Protein AF-A0A7V8ZPS0-F1 (afdb_monomer_lite)

Structure (mmCIF, N/CA/C/O backbone):
data_AF-A0A7V8ZPS0-F1
#
_entry.id   AF-A0A7V8ZPS0-F1
#
loop_
_atom_site.group_PDB
_atom_site.id
_atom_site.type_symbol
_atom_site.label_atom_id
_atom_site.label_alt_id
_atom_site.label_comp_id
_atom_site.label_asym_id
_atom_site.label_entity_id
_atom_site.label_seq_id
_atom_site.pdbx_PDB_ins_code
_atom_site.Cartn_x
_atom_site.Cartn_y
_atom_site.Cartn_z
_atom_site.occupancy
_atom_site.B_iso_or_equiv
_atom_site.auth_seq_id
_atom_site.auth_comp_id
_atom_site.auth_asym_id
_atom_site.auth_atom_id
_atom_site.pdbx_PDB_model_num
ATOM 1 N N . ALA A 1 1 ? -8.651 -1.142 11.648 1.00 82.06 1 ALA A N 1
ATOM 2 C CA . ALA A 1 1 ? -8.395 -0.076 10.658 1.00 82.06 1 ALA A CA 1
ATOM 3 C C . ALA A 1 1 ? -9.722 0.324 10.032 1.00 82.06 1 ALA A C 1
ATOM 5 O O . ALA A 1 1 ? -10.606 -0.523 9.967 1.00 82.06 1 ALA A O 1
ATOM 6 N N . GLN A 1 2 ? -9.861 1.575 9.607 1.00 91.38 2 GLN A N 1
ATOM 7 C CA . GLN A 1 2 ? -11.024 2.072 8.873 1.00 91.38 2 GLN A CA 1
ATOM 8 C C . GLN A 1 2 ? -10.528 2.664 7.554 1.00 91.38 2 GLN A C 1
ATOM 10 O O . GLN A 1 2 ? -9.483 3.311 7.536 1.00 91.38 2 GLN A O 1
ATOM 15 N N . PHE A 1 3 ? -11.261 2.419 6.472 1.00 91.38 3 PHE A N 1
ATOM 16 C CA . PHE A 1 3 ? -10.971 2.944 5.144 1.00 91.38 3 PHE A CA 1
ATOM 17 C C . PHE A 1 3 ? -12.257 3.526 4.564 1.00 91.38 3 PHE A C 1
ATOM 19 O O . PHE A 1 3 ? -13.313 2.902 4.664 1.00 91.38 3 PHE A O 1
ATOM 26 N N . VAL A 1 4 ? -12.166 4.724 3.998 1.00 92.25 4 VAL A N 1
ATOM 27 C CA . VAL A 1 4 ? -13.277 5.412 3.340 1.00 92.25 4 VAL A CA 1
ATOM 28 C C . VAL A 1 4 ? -12.752 5.922 2.010 1.00 92.25 4 VAL A C 1
ATOM 30 O O . VAL A 1 4 ? -11.704 6.557 1.962 1.00 92.25 4 VAL A O 1
ATOM 33 N N . SER A 1 5 ? -13.476 5.620 0.941 1.00 91.69 5 SER A N 1
ATOM 34 C CA . SER A 1 5 ? -13.203 6.104 -0.406 1.00 91.69 5 SER A CA 1
ATOM 35 C C . SER A 1 5 ? -14.536 6.391 -1.083 1.00 91.69 5 SER A C 1
ATOM 37 O O . SER A 1 5 ? -15.529 5.707 -0.823 1.00 91.69 5 SER A O 1
ATOM 39 N N . GLY A 1 6 ? -14.574 7.426 -1.912 1.00 91.56 6 GLY A N 1
ATOM 40 C CA . GLY A 1 6 ? -15.768 7.827 -2.633 1.00 91.56 6 GLY A CA 1
ATOM 41 C C . GLY A 1 6 ? -15.477 8.959 -3.607 1.00 91.56 6 GLY A C 1
ATOM 42 O O . GLY A 1 6 ? -14.463 9.638 -3.497 1.00 91.56 6 GLY A O 1
ATOM 43 N N . PHE A 1 7 ? -16.394 9.156 -4.550 1.00 93.38 7 PHE A N 1
ATOM 44 C CA . PHE A 1 7 ? -16.296 10.181 -5.596 1.00 93.38 7 PHE A CA 1
ATOM 45 C C . PHE A 1 7 ? -17.178 11.412 -5.325 1.00 93.38 7 PHE A C 1
ATOM 47 O O . PHE A 1 7 ? -17.229 12.327 -6.137 1.00 93.38 7 PHE A O 1
ATOM 54 N N . GLY A 1 8 ? -17.915 11.422 -4.207 1.00 93.69 8 GLY A N 1
ATOM 55 C CA . GLY A 1 8 ? -18.889 12.466 -3.854 1.00 93.69 8 GLY A CA 1
ATOM 56 C C . GLY A 1 8 ? -18.397 13.486 -2.823 1.00 93.69 8 GLY A C 1
ATOM 57 O O . GLY A 1 8 ? -19.211 14.208 -2.255 1.00 93.69 8 GLY A O 1
ATOM 58 N N . SER A 1 9 ? -17.100 13.510 -2.525 1.00 90.62 9 SER A N 1
ATOM 59 C CA . SER A 1 9 ? -16.473 14.432 -1.574 1.00 90.62 9 SER A CA 1
ATOM 60 C C . SER A 1 9 ? -15.382 15.253 -2.254 1.00 90.62 9 SER A C 1
ATOM 62 O O . SER A 1 9 ? -14.947 14.920 -3.354 1.00 90.62 9 SER A O 1
ATOM 64 N N . SER A 1 10 ? -14.905 16.300 -1.578 1.00 90.56 10 SER A N 1
ATOM 65 C CA . SER A 1 10 ? -13.661 16.971 -1.965 1.00 90.56 10 SER A CA 1
ATOM 66 C C . SER A 1 10 ? -12.490 15.986 -2.006 1.00 90.56 10 SER A C 1
ATOM 68 O O . SER A 1 10 ? -12.536 14.935 -1.358 1.00 90.56 10 SER A O 1
ATOM 70 N N . ASP A 1 11 ? -11.441 16.359 -2.736 1.00 89.44 11 ASP A N 1
ATOM 71 C CA . ASP A 1 11 ? -10.218 15.571 -2.834 1.00 89.44 11 ASP A CA 1
ATOM 72 C C . ASP A 1 11 ? -9.555 15.411 -1.456 1.00 89.44 11 ASP A C 1
ATOM 74 O O . ASP A 1 11 ? -9.205 16.390 -0.788 1.00 89.44 11 ASP A O 1
ATOM 78 N N . VAL A 1 12 ? -9.458 14.1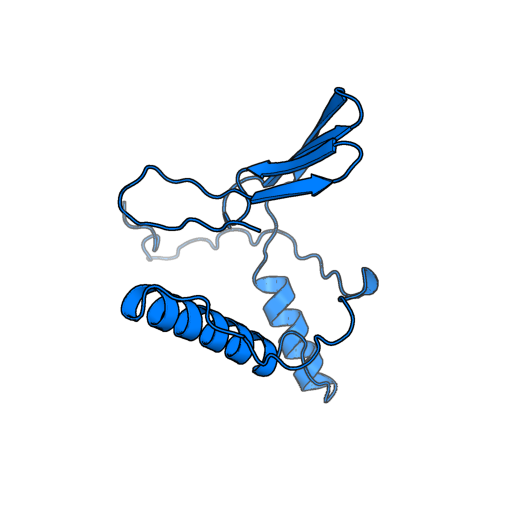61 -1.003 1.00 89.56 12 VAL A N 1
ATOM 79 C CA . VAL A 1 12 ? -8.868 13.783 0.280 1.00 89.56 12 VAL A CA 1
ATOM 80 C C . VAL A 1 12 ? -8.043 12.523 0.078 1.00 89.56 12 VAL A C 1
ATOM 82 O O . VAL A 1 12 ? -8.565 11.430 -0.136 1.00 89.56 12 VAL A O 1
ATOM 85 N N . SER A 1 13 ? -6.738 12.677 0.256 1.00 91.12 13 SER A N 1
ATOM 86 C CA . SER A 1 13 ? -5.749 11.619 0.107 1.00 91.12 13 SER A CA 1
ATOM 87 C C . SER A 1 13 ? -4.938 11.558 1.392 1.00 91.12 13 SER A C 1
ATOM 89 O O . SER A 1 13 ? -3.959 12.273 1.545 1.00 91.12 13 SER A O 1
ATOM 91 N N . MET A 1 14 ? -5.362 10.778 2.386 1.00 93.50 14 MET A N 1
ATOM 92 C CA . MET A 1 14 ? -4.688 10.762 3.689 1.00 93.50 14 MET A CA 1
ATOM 93 C C . MET A 1 14 ? -4.721 9.387 4.335 1.00 93.50 14 MET A C 1
ATOM 95 O O . MET A 1 14 ? -5.608 8.582 4.063 1.00 93.50 14 MET A O 1
ATOM 99 N N . TYR A 1 15 ? -3.777 9.139 5.237 1.00 94.88 15 TYR A N 1
ATOM 100 C CA . TYR A 1 15 ? -3.884 8.046 6.194 1.00 94.88 15 TYR A CA 1
ATOM 101 C C . TYR A 1 15 ? -3.257 8.414 7.533 1.00 94.88 15 TYR A C 1
ATOM 103 O O . TYR A 1 15 ? -2.370 9.267 7.626 1.00 94.88 15 TYR A O 1
ATOM 111 N N . GLN A 1 16 ? -3.721 7.742 8.584 1.00 96.38 16 GLN A N 1
ATOM 112 C CA . GLN A 1 16 ? -3.217 7.920 9.937 1.00 96.38 16 GLN A CA 1
ATOM 113 C C . GLN A 1 16 ? -2.969 6.567 10.598 1.00 96.38 16 GLN A C 1
ATOM 115 O O . GLN A 1 16 ? -3.812 5.671 10.571 1.00 96.38 16 GLN A O 1
ATOM 120 N N . VAL A 1 17 ? -1.801 6.434 11.217 1.00 96.50 17 VAL A N 1
ATOM 121 C CA . VAL A 1 17 ? -1.418 5.284 12.031 1.00 96.50 17 VAL A CA 1
ATOM 122 C C . VAL A 1 17 ? -1.415 5.726 13.486 1.00 96.50 17 VAL A C 1
ATOM 124 O O . VAL A 1 17 ? -0.551 6.499 13.896 1.00 96.50 17 VAL A O 1
ATOM 127 N N . ALA A 1 18 ? -2.379 5.237 14.262 1.00 96.19 18 ALA A N 1
ATOM 128 C CA . ALA A 1 18 ? -2.457 5.479 15.697 1.00 96.19 18 ALA A CA 1
ATOM 129 C C . ALA A 1 18 ? -1.677 4.404 16.466 1.00 96.19 18 ALA A C 1
ATOM 131 O O . ALA A 1 18 ? -1.890 3.205 16.276 1.00 96.19 18 ALA A O 1
ATOM 132 N N . GLY A 1 19 ? -0.779 4.841 17.344 1.00 95.69 19 GLY A N 1
ATOM 133 C CA . GLY A 1 19 ? -0.031 4.005 18.274 1.00 95.69 19 GLY A CA 1
ATOM 134 C C . GLY A 1 19 ? -0.256 4.432 19.725 1.00 95.69 19 GLY A C 1
ATOM 135 O O . GLY A 1 19 ? -0.835 5.473 20.019 1.00 95.69 19 GLY A O 1
ATOM 136 N N . THR A 1 20 ? 0.251 3.640 20.669 1.00 96.25 20 THR A N 1
ATOM 137 C CA . THR A 1 20 ? 0.050 3.884 22.112 1.00 96.25 20 THR A CA 1
ATOM 138 C C . THR A 1 20 ? 0.730 5.151 22.636 1.00 96.25 20 THR A C 1
ATOM 140 O O . THR A 1 20 ? 0.374 5.641 23.702 1.00 96.25 20 THR A O 1
ATOM 143 N N . LYS A 1 21 ? 1.716 5.686 21.907 1.00 96.06 21 LYS A N 1
ATOM 144 C CA . LYS A 1 21 ? 2.487 6.885 22.289 1.00 96.06 21 LYS A CA 1
ATOM 145 C C . LYS A 1 21 ? 2.117 8.135 21.482 1.00 96.06 21 LYS A C 1
ATOM 147 O O . LYS A 1 21 ? 2.671 9.205 21.741 1.00 96.06 21 LYS A O 1
ATOM 152 N N . GLY A 1 22 ? 1.219 7.995 20.508 1.00 96.38 22 GLY A N 1
ATOM 153 C CA . GLY A 1 22 ? 0.840 9.048 19.574 1.00 96.38 22 GLY A CA 1
ATOM 154 C C . GLY A 1 22 ? 0.556 8.504 18.176 1.00 96.38 22 GLY A C 1
ATOM 155 O O . GLY A 1 22 ? 0.323 7.308 18.013 1.00 96.38 22 GLY A O 1
ATOM 156 N N . ASP A 1 23 ? 0.579 9.367 17.168 1.00 97.69 23 ASP A N 1
ATOM 157 C CA . ASP A 1 23 ? 0.127 9.043 15.817 1.00 97.69 23 ASP A CA 1
ATOM 158 C C . ASP A 1 23 ? 1.046 9.602 14.721 1.00 97.69 23 ASP A C 1
ATOM 160 O O . ASP A 1 23 ? 1.756 10.595 14.905 1.00 97.69 23 ASP A O 1
ATOM 164 N N . LEU A 1 24 ? 1.020 8.940 13.566 1.00 96.88 24 LEU A N 1
ATOM 165 C CA . LEU A 1 24 ? 1.626 9.405 12.324 1.00 96.88 24 LEU A CA 1
ATOM 166 C C . LEU A 1 24 ? 0.520 9.647 11.301 1.00 96.88 24 LEU A C 1
ATOM 168 O O . LEU A 1 24 ? -0.178 8.705 10.932 1.00 96.88 24 LEU A O 1
ATOM 172 N N . ARG A 1 25 ? 0.413 10.873 10.793 1.00 96.44 25 ARG A N 1
ATOM 173 C CA . ARG A 1 25 ? -0.489 11.235 9.695 1.00 96.44 25 ARG A CA 1
ATOM 174 C C . ARG A 1 25 ? 0.291 11.626 8.446 1.00 96.44 25 ARG A C 1
ATOM 176 O O . ARG A 1 25 ? 1.238 12.411 8.533 1.00 96.44 25 ARG A O 1
ATOM 183 N N . LEU A 1 26 ? -0.158 11.125 7.301 1.00 94.38 26 LEU A N 1
ATOM 184 C CA . LEU A 1 26 ? 0.278 11.541 5.973 1.00 94.38 26 LEU A CA 1
ATOM 185 C C . LEU A 1 26 ? -0.884 12.211 5.250 1.00 94.38 26 LEU A C 1
ATOM 187 O O . LEU A 1 26 ? -1.991 11.675 5.246 1.00 94.38 26 LEU A O 1
ATOM 191 N N . ASP A 1 27 ? -0.631 13.407 4.725 1.00 91.12 27 ASP A N 1
ATOM 192 C CA . ASP A 1 27 ? -1.639 14.266 4.099 1.00 91.12 27 ASP A CA 1
ATOM 193 C C . ASP A 1 27 ? -0.951 15.356 3.240 1.00 91.12 27 ASP A C 1
ATOM 195 O O . ASP A 1 27 ? -0.436 16.325 3.825 1.00 91.12 27 ASP A O 1
ATOM 199 N N . PRO A 1 28 ? -0.880 15.186 1.902 1.00 88.19 28 PRO A N 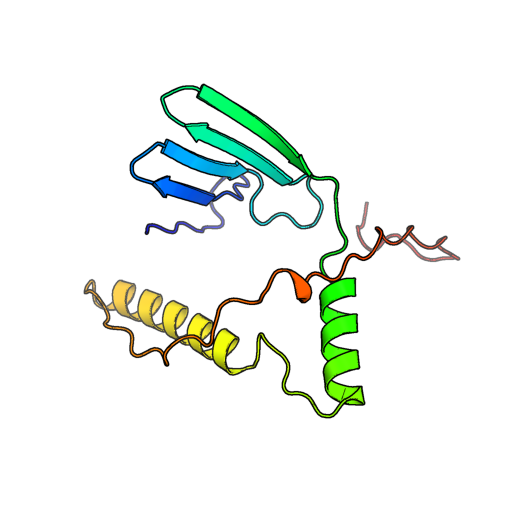1
ATOM 200 C CA . PRO A 1 28 ? -1.428 14.052 1.157 1.00 88.19 28 PRO A CA 1
ATOM 201 C C . PRO A 1 28 ? -0.659 12.743 1.418 1.00 88.19 28 PRO A C 1
ATOM 203 O O . PRO A 1 28 ? 0.516 12.782 1.781 1.00 88.19 28 PRO A O 1
ATOM 206 N N . GLY A 1 29 ? -1.320 11.591 1.278 1.00 85.12 29 GLY A N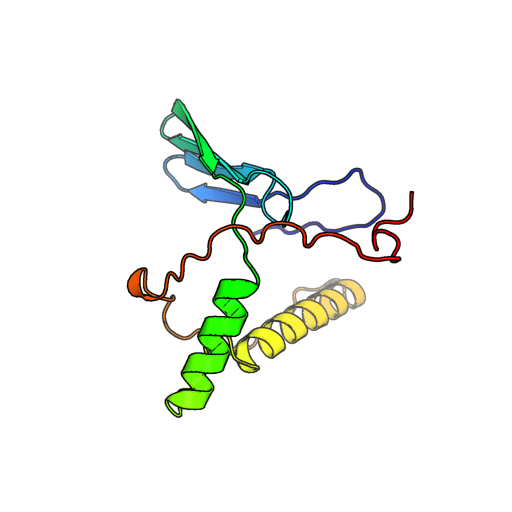 1
ATOM 207 C CA . GLY A 1 29 ? -0.769 10.258 1.560 1.00 85.12 29 GLY A CA 1
ATOM 208 C C . GLY A 1 29 ? -0.663 9.322 0.353 1.00 85.12 29 GLY A C 1
ATOM 209 O O . GLY A 1 29 ? 0.122 8.379 0.413 1.00 85.12 29 GLY A O 1
ATOM 210 N N . TYR A 1 30 ? -1.416 9.580 -0.720 1.00 82.88 30 TYR A N 1
ATOM 211 C CA . TYR A 1 30 ? -1.437 8.763 -1.943 1.00 82.88 30 TYR A CA 1
ATOM 212 C C . TYR A 1 30 ? -1.196 9.577 -3.224 1.00 82.88 30 TYR A C 1
ATOM 214 O O . TYR A 1 30 ? -1.222 9.021 -4.317 1.00 82.88 30 TYR A O 1
ATOM 222 N N . GLU A 1 31 ? -0.975 10.889 -3.101 1.00 79.75 31 GLU A N 1
ATOM 223 C CA . GLU A 1 31 ? -0.758 11.764 -4.253 1.00 79.75 31 GLU A CA 1
ATOM 224 C C . GLU A 1 31 ? 0.611 11.548 -4.894 1.00 79.75 31 GLU A C 1
ATOM 226 O O . GLU A 1 31 ? 1.643 11.587 -4.226 1.00 79.75 31 GLU A O 1
ATOM 231 N N . ILE A 1 32 ? 0.607 11.413 -6.218 1.00 68.12 32 ILE A N 1
ATOM 232 C CA . ILE A 1 32 ? 1.803 11.179 -7.038 1.00 68.12 32 ILE A CA 1
ATOM 233 C C . ILE A 1 32 ? 2.583 12.481 -7.245 1.00 68.12 32 ILE A C 1
ATOM 235 O O . ILE A 1 32 ? 3.809 12.523 -7.174 1.00 68.12 32 ILE A O 1
ATOM 239 N N . ALA A 1 33 ? 1.857 13.565 -7.521 1.00 67.19 33 ALA A N 1
ATOM 240 C CA . ALA A 1 33 ? 2.431 14.843 -7.925 1.00 67.19 33 ALA A CA 1
ATOM 241 C C . ALA A 1 33 ? 2.478 15.872 -6.787 1.00 67.19 33 ALA A C 1
ATOM 243 O O . ALA A 1 33 ? 2.873 17.012 -7.020 1.00 67.19 33 ALA A O 1
ATOM 244 N N . ALA A 1 34 ? 2.075 15.524 -5.565 1.00 72.50 34 ALA A N 1
ATOM 245 C CA . ALA A 1 34 ? 2.079 16.450 -4.436 1.00 72.50 34 ALA A CA 1
ATOM 246 C C . ALA A 1 34 ? 3.255 16.188 -3.485 1.00 72.50 34 ALA A C 1
ATOM 248 O O . ALA A 1 34 ? 3.830 15.104 -3.447 1.00 72.50 34 ALA A O 1
ATOM 249 N N . GLU A 1 35 ? 3.636 17.206 -2.715 1.00 78.56 35 GLU A N 1
ATOM 250 C CA . GLU A 1 35 ? 4.625 17.027 -1.652 1.00 78.56 35 GLU A CA 1
ATOM 251 C C . GLU A 1 35 ? 4.039 16.176 -0.525 1.00 78.56 35 GLU A C 1
ATOM 253 O O . GLU A 1 35 ? 3.018 16.522 0.077 1.00 78.56 35 GLU A O 1
ATOM 258 N N . LEU A 1 36 ? 4.719 15.082 -0.192 1.00 83.00 36 LEU A N 1
ATOM 259 C CA . LEU A 1 36 ? 4.310 14.209 0.898 1.00 83.00 36 LEU A CA 1
ATOM 260 C C . LEU A 1 36 ? 4.621 14.887 2.238 1.00 83.00 36 LEU A C 1
ATOM 262 O O . LEU A 1 36 ? 5.780 15.163 2.562 1.00 83.00 36 LEU A O 1
ATOM 266 N N . THR A 1 37 ? 3.593 15.142 3.047 1.00 90.19 37 THR A N 1
ATOM 267 C CA . THR A 1 37 ? 3.756 15.757 4.371 1.00 90.19 37 THR A CA 1
ATOM 268 C C . THR A 1 37 ? 3.464 14.752 5.477 1.00 90.19 37 THR A C 1
ATOM 270 O O . THR A 1 37 ? 2.330 14.316 5.657 1.00 90.19 37 THR A O 1
ATOM 273 N N . HIS A 1 38 ? 4.479 14.456 6.289 1.00 93.25 38 HIS A N 1
ATOM 274 C CA . HIS A 1 38 ? 4.348 13.664 7.510 1.00 93.25 38 HIS A CA 1
ATOM 275 C C . HIS A 1 38 ? 4.124 14.581 8.714 1.00 93.25 38 HIS A C 1
ATOM 277 O O . HIS A 1 38 ? 4.878 15.534 8.934 1.00 93.25 38 HIS A O 1
ATOM 283 N N . ARG A 1 39 ? 3.133 14.253 9.544 1.00 96.44 39 ARG A N 1
ATOM 284 C CA . ARG A 1 39 ? 2.918 14.838 10.873 1.00 96.44 39 ARG A CA 1
ATOM 285 C C . ARG A 1 39 ? 3.022 13.721 11.908 1.00 96.44 39 ARG A C 1
ATOM 287 O O . ARG A 1 39 ? 2.169 12.843 11.946 1.00 96.44 39 ARG A O 1
ATOM 294 N N . LEU A 1 40 ? 4.085 13.738 12.708 1.00 97.31 40 LEU A N 1
ATOM 295 C CA . LEU A 1 40 ? 4.310 12.780 13.791 1.00 97.31 40 LEU A CA 1
ATOM 296 C C . LEU A 1 40 ? 4.042 13.465 15.127 1.00 97.31 40 LEU A C 1
ATOM 298 O O . LEU A 1 40 ? 4.774 14.387 15.487 1.00 97.31 40 LEU A O 1
ATOM 302 N N . THR A 1 41 ? 3.041 12.999 15.863 1.00 97.50 41 THR A N 1
ATOM 303 C CA . THR A 1 41 ? 2.728 13.486 17.209 1.00 97.50 41 THR A CA 1
ATOM 304 C C . THR A 1 41 ? 3.127 12.430 18.225 1.00 97.50 41 THR A C 1
ATOM 306 O O . THR A 1 41 ? 2.663 11.299 18.151 1.00 97.50 41 THR A O 1
ATOM 309 N N . ILE A 1 42 ? 3.986 12.778 19.185 1.00 97.19 42 ILE A N 1
ATOM 310 C CA . ILE A 1 42 ? 4.358 11.897 20.304 1.00 97.19 42 ILE A CA 1
ATOM 311 C C . ILE A 1 42 ? 4.269 12.700 21.595 1.00 97.19 42 ILE A C 1
ATOM 313 O O . ILE A 1 42 ? 4.873 13.768 21.699 1.00 97.19 42 ILE A O 1
ATOM 317 N N . GLY A 1 43 ? 3.516 12.197 22.578 1.00 91.69 43 GLY A N 1
ATOM 318 C CA . GLY A 1 43 ? 3.347 12.877 23.870 1.00 91.69 43 GLY A CA 1
ATOM 319 C C . GLY A 1 43 ? 2.874 14.332 23.731 1.00 91.69 43 GLY A C 1
ATOM 320 O O . GLY A 1 43 ? 3.408 15.216 24.395 1.00 91.69 43 GLY A O 1
ATOM 321 N N . GLY A 1 44 ? 1.951 14.593 22.798 1.00 90.81 44 GLY A N 1
ATOM 322 C CA . GLY A 1 44 ? 1.402 15.928 22.517 1.00 90.81 44 GLY A CA 1
ATOM 323 C C . GLY A 1 44 ? 2.303 16.863 21.700 1.00 90.81 44 GLY A C 1
ATOM 324 O O . GLY A 1 44 ? 1.886 17.969 21.374 1.00 90.81 44 GLY A O 1
ATOM 325 N N . LYS A 1 45 ? 3.524 16.449 21.338 1.00 96.44 45 LYS A N 1
ATOM 326 C CA . LYS A 1 45 ? 4.442 17.251 20.516 1.00 96.44 45 LYS A CA 1
ATOM 327 C C . LYS A 1 45 ? 4.409 16.780 19.070 1.00 96.44 45 LYS A C 1
ATOM 329 O O . LYS A 1 45 ? 4.745 15.627 18.799 1.00 96.44 45 LYS A O 1
ATOM 334 N N . THR A 1 46 ? 4.075 17.679 18.149 1.00 97.44 46 THR A N 1
ATOM 335 C CA . THR A 1 46 ? 4.014 17.379 16.713 1.00 97.44 46 THR A CA 1
ATOM 336 C C . THR A 1 46 ? 5.269 17.849 15.984 1.00 97.44 46 THR A C 1
ATOM 338 O O . THR A 1 46 ? 5.716 18.982 16.146 1.00 97.44 46 THR A O 1
ATOM 341 N N . ARG A 1 47 ? 5.826 16.979 15.139 1.00 96.75 47 ARG A N 1
ATOM 342 C CA . ARG A 1 47 ? 6.887 17.299 14.178 1.00 96.75 47 ARG A CA 1
ATOM 343 C C . ARG A 1 47 ? 6.340 17.152 12.764 1.00 96.75 47 ARG A C 1
ATOM 345 O O . ARG A 1 47 ? 5.771 16.113 12.430 1.00 96.75 47 ARG A O 1
ATOM 352 N N . LYS A 1 48 ? 6.536 18.181 11.940 1.00 96.06 48 LYS A N 1
ATOM 353 C CA . LYS A 1 48 ? 6.200 18.168 10.513 1.00 96.06 48 LYS A CA 1
ATOM 354 C C . LYS A 1 48 ? 7.466 17.902 9.702 1.00 96.06 48 LYS A C 1
ATOM 356 O O . LYS A 1 48 ? 8.487 18.540 9.944 1.00 96.06 48 LYS A O 1
ATOM 361 N N . ARG A 1 49 ? 7.392 16.991 8.735 1.00 93.06 49 ARG A N 1
ATOM 362 C CA . ARG A 1 49 ? 8.440 16.774 7.731 1.00 93.06 49 ARG A CA 1
ATOM 363 C C . ARG A 1 49 ? 7.797 16.708 6.354 1.00 93.06 49 ARG A C 1
ATOM 365 O O . ARG A 1 49 ? 6.905 15.891 6.148 1.00 93.06 49 ARG A O 1
ATOM 372 N N . ALA A 1 50 ? 8.242 17.571 5.450 1.00 89.12 50 ALA A N 1
ATOM 373 C CA . ALA A 1 50 ? 7.901 17.489 4.038 1.00 89.12 50 ALA A CA 1
ATOM 374 C C . ALA A 1 50 ? 8.983 16.686 3.308 1.00 89.12 50 ALA A C 1
ATOM 376 O O . ALA A 1 50 ? 10.166 16.781 3.650 1.00 89.12 50 ALA A O 1
ATOM 377 N N . PHE A 1 51 ? 8.570 15.888 2.333 1.00 83.06 51 PHE A N 1
ATOM 378 C CA . PHE A 1 51 ? 9.461 15.198 1.414 1.00 83.06 51 PHE A CA 1
ATOM 379 C C . PHE A 1 51 ? 9.257 15.783 0.024 1.00 83.06 51 PHE A C 1
ATOM 381 O O . PHE A 1 51 ? 8.123 15.997 -0.407 1.00 83.06 51 PHE A O 1
ATOM 388 N N . ALA A 1 52 ? 10.369 16.048 -0.659 1.00 78.06 52 ALA A N 1
ATOM 389 C CA . ALA A 1 52 ? 10.335 16.474 -2.047 1.00 78.06 52 ALA A CA 1
ATOM 390 C C . ALA A 1 52 ? 9.658 15.405 -2.912 1.00 78.06 52 ALA A C 1
ATOM 392 O O . ALA A 1 52 ? 9.703 14.212 -2.592 1.00 78.06 52 ALA A O 1
ATOM 393 N N . ARG A 1 53 ? 9.067 15.848 -4.024 1.00 75.00 53 ARG A N 1
ATOM 394 C CA . ARG A 1 53 ? 8.519 14.956 -5.048 1.00 75.00 53 ARG A CA 1
ATOM 395 C C . ARG A 1 53 ? 9.603 13.977 -5.500 1.00 75.00 53 ARG A C 1
ATOM 397 O O . ARG A 1 53 ? 10.733 14.383 -5.770 1.00 75.00 53 ARG A O 1
ATOM 404 N N . ARG A 1 54 ? 9.252 12.698 -5.567 1.00 73.00 54 ARG A N 1
ATOM 405 C CA . ARG A 1 54 ? 10.106 11.631 -6.092 1.00 73.00 54 ARG A CA 1
ATOM 406 C C . ARG A 1 54 ? 9.388 10.965 -7.253 1.00 73.00 54 ARG A C 1
ATOM 408 O O . ARG A 1 54 ? 8.162 10.895 -7.249 1.00 73.00 54 ARG A O 1
ATOM 415 N N . ASP A 1 55 ? 10.153 10.477 -8.220 1.00 76.88 55 ASP A N 1
ATOM 416 C CA . ASP A 1 55 ? 9.604 9.578 -9.225 1.00 76.88 55 ASP A CA 1
ATOM 417 C C . ASP A 1 55 ? 9.325 8.228 -8.553 1.00 76.88 55 ASP A C 1
ATOM 419 O O . ASP A 1 55 ? 10.242 7.585 -8.042 1.00 76.88 55 ASP A O 1
ATOM 423 N N . GLN A 1 56 ? 8.054 7.839 -8.483 1.00 74.88 56 GLN A N 1
ATOM 424 C CA . GLN A 1 56 ? 7.642 6.547 -7.933 1.00 74.88 56 GLN A CA 1
ATOM 425 C C . GLN A 1 56 ? 7.607 5.437 -8.993 1.00 74.88 56 GLN A C 1
ATOM 427 O O . GLN A 1 56 ? 7.609 4.265 -8.634 1.00 74.88 56 GLN A O 1
ATOM 432 N N . PHE A 1 57 ? 7.605 5.793 -10.281 1.00 84.31 57 PHE A N 1
ATOM 433 C CA . PHE A 1 57 ? 7.493 4.857 -11.397 1.00 84.31 57 PHE A CA 1
ATOM 434 C C . PHE A 1 57 ? 8.861 4.366 -11.863 1.00 84.31 57 PHE A C 1
ATOM 436 O O . PHE A 1 57 ? 9.046 3.170 -12.079 1.00 84.31 57 PHE A O 1
ATOM 443 N N . ALA A 1 58 ? 9.842 5.265 -11.994 1.00 86.31 58 ALA A N 1
ATOM 444 C CA . ALA A 1 58 ? 11.185 4.885 -12.426 1.00 86.31 58 ALA A CA 1
ATOM 445 C C . ALA A 1 58 ? 11.825 3.814 -11.514 1.00 86.31 58 ALA A C 1
ATOM 447 O O . ALA A 1 58 ? 12.320 2.820 -12.051 1.00 86.31 58 ALA A O 1
ATOM 448 N N . PRO A 1 59 ? 11.760 3.916 -10.169 1.00 89.25 59 PRO A N 1
ATOM 449 C CA . PRO A 1 59 ? 12.227 2.856 -9.275 1.00 89.25 59 PRO A CA 1
ATOM 450 C C . PRO A 1 59 ? 11.550 1.500 -9.507 1.00 89.25 59 PRO A C 1
ATOM 452 O O . PRO A 1 59 ? 12.226 0.474 -9.482 1.00 89.25 59 PRO A O 1
ATOM 455 N N . GLU A 1 60 ? 10.237 1.484 -9.758 1.00 90.19 60 GLU A N 1
ATOM 456 C CA . GLU A 1 60 ? 9.468 0.257 -10.003 1.00 90.19 60 GLU A CA 1
ATOM 457 C C . GLU A 1 60 ? 9.885 -0.416 -11.321 1.00 90.19 60 GLU A C 1
ATOM 459 O O . GLU A 1 60 ? 10.144 -1.620 -11.350 1.00 90.19 60 GLU A O 1
ATOM 464 N N . LEU A 1 61 ? 10.039 0.368 -12.394 1.00 91.00 61 LEU A N 1
ATOM 465 C CA . LEU A 1 61 ? 10.478 -0.127 -13.703 1.00 91.00 61 LEU A CA 1
ATOM 466 C C . LEU A 1 61 ? 11.916 -0.656 -13.674 1.00 91.00 61 LEU A C 1
ATOM 468 O O . LEU A 1 61 ? 12.201 -1.710 -14.251 1.00 91.00 61 LEU A O 1
ATOM 472 N N . LEU A 1 62 ? 12.819 0.056 -12.994 1.00 92.12 62 LEU A N 1
ATOM 473 C CA . LEU A 1 62 ? 14.205 -0.377 -12.808 1.00 92.12 62 LEU A CA 1
ATOM 474 C C . LEU A 1 62 ? 14.273 -1.670 -11.995 1.00 92.12 62 LEU A C 1
ATOM 476 O O . LEU A 1 62 ? 14.995 -2.591 -12.374 1.00 92.12 62 LEU A O 1
ATOM 480 N N . TYR A 1 63 ? 13.500 -1.759 -10.911 1.00 91.94 63 TYR A N 1
ATOM 481 C CA . TYR A 1 63 ? 13.427 -2.961 -10.088 1.00 91.94 63 TYR A CA 1
ATOM 482 C C . TYR A 1 63 ? 12.943 -4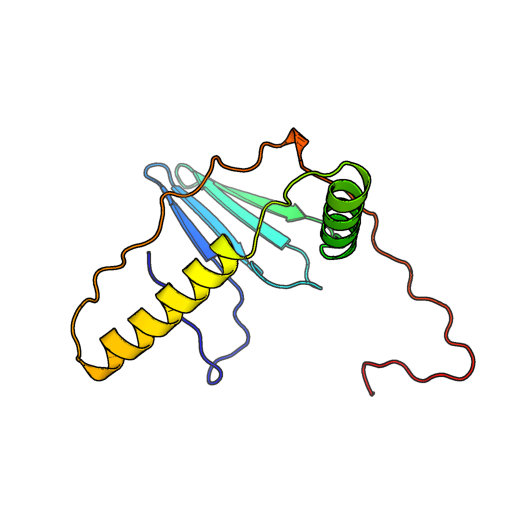.166 -10.897 1.00 91.94 63 TYR A C 1
ATOM 484 O O . TYR A 1 63 ? 13.622 -5.190 -10.938 1.00 91.94 63 TYR A O 1
ATOM 492 N N . PHE A 1 64 ? 11.822 -4.025 -11.608 1.00 93.19 64 PHE A N 1
ATOM 493 C CA . PHE A 1 64 ? 11.285 -5.097 -12.441 1.00 93.19 64 PHE A CA 1
ATOM 494 C C . PHE A 1 64 ? 12.277 -5.534 -13.529 1.00 93.19 64 PHE A C 1
ATOM 496 O O . PHE A 1 64 ? 12.510 -6.728 -13.708 1.00 93.19 64 PHE A O 1
ATOM 503 N N . SER A 1 65 ? 12.913 -4.576 -14.210 1.00 94.81 65 SER A N 1
ATOM 504 C CA . SER A 1 65 ? 13.914 -4.866 -15.244 1.00 94.81 65 SER A CA 1
ATOM 505 C C . SER A 1 65 ? 15.119 -5.621 -14.676 1.00 94.81 65 SER A C 1
ATOM 507 O O . SER A 1 65 ? 15.574 -6.591 -15.277 1.00 94.81 65 SER A O 1
ATOM 509 N N . ASN A 1 66 ? 15.603 -5.234 -13.492 1.00 94.38 66 ASN A N 1
ATOM 510 C CA . ASN A 1 66 ? 16.683 -5.943 -12.808 1.00 94.38 66 ASN A CA 1
ATOM 511 C C . ASN A 1 66 ? 16.280 -7.367 -12.420 1.00 94.38 66 ASN A C 1
ATOM 513 O O . ASN A 1 66 ? 17.088 -8.277 -12.590 1.00 94.38 66 ASN A O 1
ATOM 517 N N . CYS A 1 67 ? 15.051 -7.583 -11.946 1.00 94.81 67 CYS A N 1
ATOM 518 C CA . CYS A 1 67 ? 14.570 -8.931 -11.655 1.00 94.81 67 CYS A CA 1
ATOM 519 C C . CYS A 1 67 ? 14.582 -9.815 -12.909 1.00 94.81 67 CYS A C 1
ATOM 521 O O . CYS A 1 67 ? 15.058 -10.943 -12.847 1.00 94.81 67 CYS A O 1
ATOM 523 N N . VAL A 1 68 ? 14.155 -9.288 -14.062 1.00 95.88 68 VAL A N 1
ATOM 524 C CA . VAL A 1 68 ? 14.217 -10.016 -15.343 1.00 95.88 68 VAL A CA 1
ATOM 525 C C . VAL A 1 68 ? 15.660 -10.349 -15.734 1.00 95.88 68 VAL A C 1
ATOM 527 O O . VAL A 1 68 ? 15.939 -11.476 -16.132 1.00 95.88 68 VAL A O 1
ATOM 530 N N . LEU A 1 69 ? 16.585 -9.392 -15.610 1.00 97.44 69 LEU A N 1
ATOM 531 C CA . LEU A 1 69 ? 17.993 -9.589 -15.980 1.00 97.44 69 LEU A CA 1
ATOM 532 C C . LEU A 1 69 ? 18.724 -10.602 -15.088 1.00 97.44 69 LEU A C 1
ATOM 534 O O . LEU A 1 69 ? 19.654 -11.254 -15.556 1.00 97.44 69 LEU A O 1
ATOM 538 N N . ASN A 1 70 ? 18.321 -10.719 -13.822 1.00 96.81 70 ASN A N 1
ATOM 539 C CA . ASN A 1 70 ? 18.967 -11.583 -12.832 1.00 96.81 70 ASN A CA 1
ATOM 540 C C . ASN A 1 70 ? 18.189 -12.881 -12.549 1.00 96.81 70 ASN A C 1
ATOM 542 O O . ASN A 1 70 ? 18.574 -13.620 -11.647 1.00 96.81 70 ASN A O 1
ATOM 546 N N . ASP A 1 71 ? 17.119 -13.164 -13.302 1.00 95.50 71 ASP A N 1
ATOM 547 C CA . ASP A 1 71 ? 16.217 -14.306 -13.074 1.00 95.50 71 ASP A CA 1
ATOM 548 C C . ASP A 1 71 ? 15.667 -14.359 -11.630 1.00 95.50 71 ASP A C 1
ATOM 550 O O . ASP A 1 71 ? 15.557 -15.405 -10.988 1.00 95.50 71 ASP A O 1
ATOM 554 N N . GLU A 1 72 ? 15.329 -13.187 -11.086 1.00 93.19 72 GLU A N 1
ATOM 555 C CA . GLU A 1 72 ? 14.753 -13.036 -9.752 1.00 93.19 72 GLU A CA 1
ATOM 556 C C . GLU A 1 72 ? 13.231 -12.859 -9.820 1.00 93.19 72 GLU A C 1
ATOM 558 O O . GLU A 1 72 ? 12.674 -12.267 -10.745 1.00 93.19 72 GLU A O 1
ATOM 563 N N . THR A 1 73 ? 12.522 -13.335 -8.794 1.00 89.88 73 THR A N 1
ATOM 564 C CA . THR A 1 73 ? 11.078 -13.084 -8.674 1.00 89.88 73 THR A CA 1
ATOM 565 C C . THR A 1 73 ? 10.836 -11.689 -8.087 1.00 89.88 73 THR A C 1
ATOM 567 O O . THR A 1 73 ? 11.242 -11.463 -6.945 1.00 89.88 73 THR A O 1
ATOM 570 N N . PRO A 1 74 ? 10.135 -10.779 -8.790 1.00 88.88 74 PRO A N 1
ATOM 571 C CA . PRO A 1 74 ? 9.863 -9.443 -8.275 1.00 88.88 74 PRO A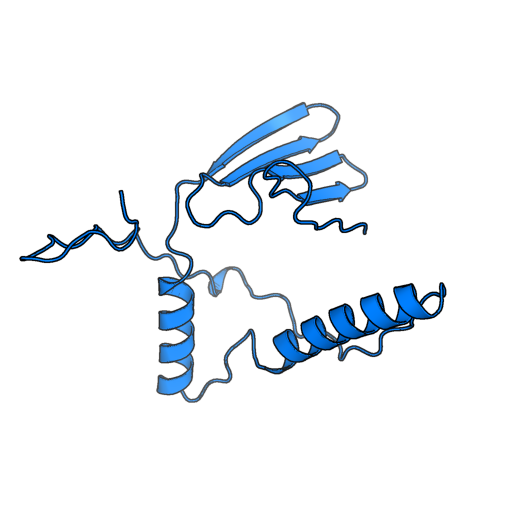 CA 1
ATOM 572 C C . PRO A 1 74 ? 8.887 -9.471 -7.093 1.00 88.88 74 PRO A C 1
ATOM 574 O O . PRO A 1 74 ? 7.940 -10.263 -7.057 1.00 88.88 74 PRO A O 1
ATOM 577 N N . GLU A 1 75 ? 9.096 -8.558 -6.147 1.00 85.75 75 GLU A N 1
ATOM 578 C CA . GLU A 1 75 ? 8.159 -8.224 -5.074 1.00 85.75 75 GLU A CA 1
ATOM 579 C C . GLU A 1 75 ? 7.851 -6.708 -5.100 1.00 85.75 75 GLU A C 1
ATOM 581 O O . GLU A 1 75 ? 8.785 -5.908 -5.002 1.00 85.75 75 GLU A O 1
ATOM 586 N N . PRO A 1 76 ? 6.574 -6.279 -5.200 1.00 82.88 76 PRO A N 1
ATOM 587 C CA . PRO A 1 76 ? 5.362 -7.102 -5.196 1.00 82.88 76 PRO A CA 1
ATOM 588 C C . PRO A 1 76 ? 5.188 -7.930 -6.481 1.00 82.88 76 PRO A C 1
ATOM 590 O O . PRO A 1 76 ? 5.611 -7.545 -7.565 1.00 82.88 76 PRO A O 1
ATOM 593 N N . SER A 1 77 ? 4.548 -9.088 -6.339 1.00 86.25 77 SER A N 1
ATOM 594 C CA . SER A 1 77 ? 4.216 -10.024 -7.413 1.00 86.25 77 SER A CA 1
ATOM 595 C C . SER A 1 77 ? 2.705 -10.026 -7.686 1.00 86.25 77 SER A C 1
ATOM 597 O O . SER A 1 77 ? 1.918 -9.342 -7.029 1.00 86.25 77 SER A O 1
ATOM 599 N N . GLY A 1 78 ? 2.247 -10.885 -8.602 1.00 88.69 78 GLY A N 1
ATOM 600 C CA . GLY A 1 78 ? 0.810 -11.089 -8.824 1.00 88.69 78 GLY A CA 1
ATOM 601 C C . GLY A 1 78 ? 0.042 -11.590 -7.587 1.00 88.69 78 GLY A C 1
ATOM 602 O O . GLY A 1 78 ? -1.179 -11.441 -7.524 1.00 88.69 78 GLY A O 1
ATOM 603 N N . LYS A 1 79 ? 0.721 -12.163 -6.581 1.00 89.25 79 LYS A N 1
ATOM 604 C CA . LYS A 1 79 ? 0.074 -12.636 -5.343 1.00 89.25 79 LYS A CA 1
ATOM 605 C C . LYS A 1 79 ? -0.446 -11.483 -4.488 1.00 89.25 79 LYS A C 1
ATOM 607 O O . LYS A 1 79 ? -1.523 -11.605 -3.908 1.00 89.25 79 LYS A O 1
ATOM 612 N N . GLU A 1 80 ? 0.296 -10.383 -4.426 1.00 88.50 80 GLU A N 1
ATOM 613 C CA . GLU A 1 80 ? -0.084 -9.164 -3.721 1.00 88.50 80 GLU A CA 1
ATOM 614 C C . GLU A 1 80 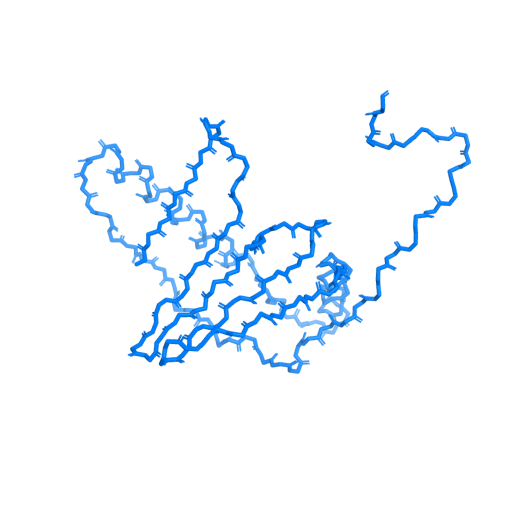? -1.321 -8.537 -4.377 1.00 88.50 80 GLU A C 1
ATOM 616 O O . GLU A 1 80 ? -2.328 -8.337 -3.700 1.00 88.50 80 GLU A O 1
ATOM 621 N N . GLY A 1 81 ? -1.310 -8.371 -5.705 1.00 89.88 81 GLY A N 1
ATOM 622 C CA . GLY A 1 81 ? -2.472 -7.858 -6.442 1.00 89.88 81 GLY A CA 1
ATOM 623 C C . GLY A 1 81 ? -3.714 -8.750 -6.311 1.00 89.88 81 GLY A C 1
ATOM 624 O O . GLY A 1 81 ? -4.826 -8.260 -6.112 1.00 89.88 81 GLY A O 1
ATOM 625 N N . LEU A 1 82 ? -3.548 -10.079 -6.334 1.00 92.00 82 LEU A N 1
ATOM 626 C CA . LEU A 1 82 ? -4.656 -11.011 -6.092 1.00 92.00 82 LEU A CA 1
ATOM 627 C C . LEU A 1 82 ? -5.233 -10.869 -4.674 1.00 92.00 82 LEU A C 1
ATOM 629 O O . LEU A 1 82 ? -6.445 -10.998 -4.489 1.00 92.00 82 LEU A O 1
ATOM 633 N N . ALA A 1 83 ? -4.391 -10.618 -3.668 1.00 92.12 83 ALA A N 1
ATOM 634 C CA . ALA A 1 83 ? -4.851 -10.380 -2.304 1.00 92.12 83 ALA A CA 1
ATOM 635 C C . ALA A 1 83 ? -5.695 -9.098 -2.213 1.00 92.12 83 ALA A C 1
ATOM 637 O O . ALA A 1 83 ? -6.756 -9.125 -1.587 1.00 92.12 83 ALA A O 1
ATOM 638 N N . ASP A 1 84 ? -5.288 -8.026 -2.895 1.00 92.38 84 ASP A N 1
ATOM 639 C CA . ASP A 1 84 ? -6.045 -6.771 -2.942 1.00 92.38 84 ASP A CA 1
ATOM 640 C C . ASP A 1 84 ? -7.417 -6.963 -3.608 1.00 92.38 84 ASP A C 1
ATOM 642 O O . ASP A 1 84 ? -8.446 -6.571 -3.051 1.00 92.38 84 ASP A O 1
ATOM 646 N N . VAL A 1 85 ? -7.476 -7.677 -4.738 1.00 95.00 85 VAL A N 1
ATOM 647 C CA . VAL A 1 85 ? -8.747 -8.005 -5.415 1.00 95.00 85 VAL A CA 1
ATOM 648 C C . VAL A 1 85 ? -9.660 -8.865 -4.533 1.00 95.00 85 VAL A C 1
ATOM 650 O O . VAL A 1 85 ? -10.878 -8.654 -4.501 1.00 95.00 85 VAL A O 1
ATOM 653 N N . ARG A 1 86 ? -9.103 -9.815 -3.771 1.00 95.19 86 ARG A N 1
ATOM 654 C CA . ARG A 1 86 ? -9.872 -10.617 -2.803 1.00 95.19 86 ARG A CA 1
ATOM 655 C C . ARG A 1 86 ? -10.466 -9.755 -1.692 1.00 95.19 86 ARG A C 1
ATOM 657 O O . ARG A 1 86 ? -11.619 -9.970 -1.322 1.00 95.19 86 ARG A O 1
ATOM 664 N N . ILE A 1 87 ? -9.717 -8.772 -1.189 1.00 95.25 87 ILE A N 1
ATOM 665 C CA . ILE A 1 87 ? -10.214 -7.814 -0.192 1.00 95.25 87 ILE A CA 1
ATOM 666 C C . ILE A 1 87 ? -11.369 -6.998 -0.778 1.00 95.25 87 ILE A C 1
ATOM 668 O O . ILE A 1 87 ? -12.434 -6.938 -0.166 1.00 95.25 87 ILE A O 1
ATOM 672 N N . ILE A 1 88 ? -11.201 -6.434 -1.977 1.00 95.38 88 ILE A N 1
ATOM 673 C CA . ILE A 1 88 ? -12.248 -5.657 -2.662 1.00 95.38 88 ILE A CA 1
ATOM 674 C C . ILE A 1 88 ? -13.517 -6.500 -2.849 1.00 95.38 88 ILE A C 1
ATOM 676 O O . ILE A 1 88 ? -14.620 -6.066 -2.516 1.00 95.38 88 ILE A O 1
ATOM 680 N N . THR A 1 89 ? -13.366 -7.742 -3.309 1.00 96.69 89 THR A N 1
ATOM 681 C CA . THR A 1 89 ? -14.491 -8.669 -3.502 1.00 96.69 89 THR A CA 1
ATOM 682 C C . THR A 1 89 ? -15.213 -8.966 -2.183 1.00 96.69 89 THR A C 1
ATOM 684 O O . THR A 1 89 ? -16.444 -8.956 -2.129 1.00 96.69 89 THR A O 1
ATOM 687 N N . ALA A 1 90 ? -14.467 -9.173 -1.095 1.00 96.62 90 ALA A N 1
ATOM 688 C CA . ALA A 1 90 ? -15.039 -9.395 0.230 1.00 96.62 90 ALA A CA 1
ATOM 689 C C . ALA A 1 90 ? -15.780 -8.161 0.769 1.00 96.62 90 ALA A C 1
ATOM 691 O O . ALA A 1 90 ? -16.812 -8.318 1.423 1.00 96.62 90 ALA A O 1
ATOM 692 N N . LEU A 1 91 ? -15.311 -6.942 0.472 1.00 96.00 91 LEU A N 1
ATOM 693 C CA . LEU A 1 91 ? -16.029 -5.709 0.810 1.00 96.00 91 LEU A CA 1
ATOM 694 C C . LEU A 1 91 ? -17.389 -5.656 0.102 1.00 96.00 91 LEU A C 1
ATOM 696 O O . LEU A 1 91 ? -18.404 -5.431 0.761 1.00 96.00 91 LEU A O 1
ATOM 700 N N . TYR A 1 92 ? -17.441 -5.948 -1.202 1.00 96.69 92 TYR A N 1
ATOM 701 C CA . TYR A 1 92 ? -18.708 -6.021 -1.941 1.00 96.69 92 TYR A CA 1
ATOM 702 C C . TYR A 1 92 ? -19.650 -7.095 -1.390 1.00 96.69 92 TYR A C 1
ATOM 704 O O . TYR A 1 92 ? -20.849 -6.851 -1.239 1.00 96.69 92 TYR A O 1
ATOM 712 N N . GLN A 1 93 ? -19.122 -8.269 -1.040 1.00 97.69 93 GLN A N 1
ATOM 713 C CA . GLN A 1 93 ? -19.912 -9.319 -0.402 1.00 97.69 93 GLN A CA 1
ATOM 714 C C . GLN A 1 93 ? -20.462 -8.859 0.956 1.00 97.69 93 GLN A C 1
ATOM 716 O O . GLN A 1 93 ? -21.654 -9.020 1.209 1.00 97.69 93 GLN A O 1
ATOM 721 N N . SER A 1 94 ? -19.627 -8.237 1.793 1.00 97.88 94 SER A N 1
ATOM 722 C CA . SER A 1 94 ? -20.016 -7.689 3.096 1.00 97.88 94 SER A CA 1
ATOM 723 C C . SER A 1 94 ? -21.138 -6.659 2.961 1.00 97.88 94 SER A C 1
ATOM 725 O O . SER A 1 94 ? -22.110 -6.727 3.711 1.00 97.88 94 SER A O 1
ATOM 727 N N . ILE A 1 95 ? -21.049 -5.756 1.976 1.00 97.19 95 ILE A N 1
ATOM 728 C CA . ILE A 1 95 ? -22.099 -4.775 1.654 1.00 97.19 95 ILE A CA 1
ATOM 729 C C . ILE A 1 95 ? -23.398 -5.486 1.265 1.00 97.19 95 ILE A C 1
ATOM 731 O O . ILE A 1 95 ? -24.454 -5.178 1.811 1.00 97.19 95 ILE A O 1
ATOM 735 N N . LYS A 1 96 ? -23.325 -6.472 0.363 1.00 98.06 96 LYS A N 1
ATOM 736 C CA . LYS A 1 96 ? -24.500 -7.211 -0.117 1.00 98.06 96 LYS A CA 1
ATOM 737 C C . LYS A 1 96 ? -25.200 -7.993 0.997 1.00 98.06 96 LYS A C 1
ATOM 739 O O . LYS A 1 96 ? -26.423 -8.089 0.995 1.00 98.06 96 LYS A O 1
ATOM 744 N N . THR A 1 97 ? -24.442 -8.588 1.918 1.00 98.00 97 THR A N 1
ATOM 745 C CA . THR A 1 97 ? -25.000 -9.454 2.971 1.00 98.00 97 THR A CA 1
ATOM 746 C C . THR A 1 97 ? -25.238 -8.746 4.302 1.00 98.00 97 THR A C 1
ATOM 748 O O . THR A 1 97 ? -25.876 -9.328 5.176 1.00 98.00 97 THR A O 1
ATOM 751 N N . GLY A 1 98 ? -24.685 -7.546 4.495 1.00 97.81 98 GLY A N 1
ATOM 752 C CA . GLY A 1 98 ? -24.700 -6.827 5.772 1.00 97.81 98 GLY A CA 1
ATOM 753 C C . GLY A 1 98 ? -23.949 -7.547 6.901 1.00 97.81 98 GLY A C 1
ATOM 754 O O . GLY A 1 98 ? -24.300 -7.389 8.067 1.00 97.81 98 GLY A O 1
ATOM 755 N N . LYS A 1 99 ? -22.958 -8.389 6.578 1.00 97.75 99 LYS A N 1
ATOM 756 C CA . LYS A 1 99 ? -22.266 -9.272 7.536 1.00 97.75 99 LYS A CA 1
ATOM 757 C C . LYS A 1 99 ? -20.753 -9.243 7.322 1.00 97.75 99 LYS A C 1
ATOM 759 O O . LYS A 1 99 ? -20.329 -9.151 6.172 1.00 97.75 99 LYS A O 1
ATOM 764 N N . PRO A 1 100 ? -19.941 -9.405 8.385 1.00 97.25 100 PRO A N 1
ATOM 765 C CA . PRO A 1 100 ? -18.496 -9.548 8.248 1.00 97.25 100 PRO A CA 1
ATOM 766 C C . PRO A 1 100 ? -18.117 -10.738 7.357 1.00 97.25 100 PRO A C 1
ATOM 768 O O . PRO A 1 100 ? -18.670 -11.830 7.504 1.00 97.25 100 PRO A O 1
ATOM 771 N N . VAL A 1 101 ? -17.133 -10.540 6.478 1.00 97.38 101 VAL A N 1
ATOM 772 C CA . VAL A 1 101 ? -16.571 -11.591 5.617 1.00 97.38 101 VAL A CA 1
ATOM 773 C C . VAL A 1 101 ? -15.168 -11.938 6.105 1.00 97.38 101 VAL A C 1
ATOM 775 O O . VAL A 1 101 ? -14.303 -11.068 6.211 1.00 97.38 101 VAL A O 1
ATOM 778 N N . LYS A 1 102 ? -14.935 -13.217 6.419 1.00 95.50 102 LYS A N 1
ATOM 779 C CA . LYS A 1 102 ? -13.606 -13.710 6.794 1.00 95.50 102 LYS A CA 1
ATOM 780 C C . LYS A 1 102 ? -12.735 -13.813 5.543 1.00 95.50 102 LYS A C 1
ATOM 782 O O . LYS A 1 102 ? -13.124 -14.450 4.570 1.00 95.50 102 LYS A O 1
ATOM 787 N N . LEU A 1 103 ? -11.553 -13.211 5.598 1.00 93.31 103 LEU A N 1
ATOM 788 C CA . LEU A 1 103 ? -10.562 -13.274 4.532 1.00 93.31 103 LEU A CA 1
ATOM 789 C C . LEU A 1 103 ? -9.588 -14.429 4.773 1.00 93.31 103 LEU A C 1
ATOM 791 O O . LEU A 1 103 ? -9.018 -14.537 5.858 1.00 93.31 103 LEU A O 1
ATOM 795 N N . ASP A 1 104 ? -9.380 -15.249 3.746 1.00 88.94 104 ASP A N 1
ATOM 796 C CA . ASP A 1 104 ? -8.298 -16.231 3.690 1.00 88.94 104 ASP A CA 1
ATOM 797 C C . ASP A 1 104 ? -7.226 -15.731 2.712 1.00 88.94 104 ASP A C 1
ATOM 799 O O . ASP A 1 104 ? -7.278 -15.941 1.492 1.00 88.94 104 ASP A O 1
ATOM 803 N N . LEU A 1 105 ? -6.307 -14.932 3.254 1.00 86.81 105 LEU A N 1
ATOM 804 C CA . LEU A 1 105 ? -5.166 -14.391 2.526 1.00 86.81 105 LEU A CA 1
ATOM 805 C C . LEU A 1 105 ? -3.929 -15.189 2.916 1.00 86.81 105 LEU A C 1
ATOM 807 O O . LEU A 1 105 ? -3.684 -15.424 4.100 1.00 86.81 105 LEU A O 1
ATOM 811 N N . ALA A 1 106 ? -3.131 -15.566 1.918 1.00 79.06 106 ALA A N 1
ATOM 812 C CA . ALA A 1 106 ? -1.843 -16.190 2.172 1.00 79.06 106 ALA A CA 1
ATOM 813 C C . ALA A 1 106 ? -0.985 -15.278 3.074 1.00 79.06 106 ALA A C 1
ATOM 815 O O . ALA A 1 106 ? -1.059 -14.049 2.952 1.00 79.06 106 ALA A O 1
ATOM 816 N N . PRO A 1 107 ? -0.169 -15.848 3.978 1.00 73.69 107 PRO A N 1
ATOM 817 C CA . PRO A 1 107 ? 0.712 -15.058 4.823 1.00 73.69 107 PRO A CA 1
ATOM 818 C C . PRO A 1 107 ? 1.622 -14.186 3.954 1.00 73.69 107 PRO A C 1
ATOM 820 O O . PRO A 1 107 ? 2.234 -14.665 2.996 1.00 73.69 107 PRO A O 1
ATOM 823 N N . ARG A 1 108 ? 1.703 -12.894 4.290 1.00 67.25 108 ARG A N 1
ATOM 824 C CA . ARG A 1 108 ? 2.613 -11.965 3.613 1.00 67.25 108 ARG A CA 1
ATOM 825 C C . ARG A 1 108 ? 4.050 -12.454 3.778 1.00 67.25 108 ARG A C 1
ATOM 827 O O . ARG A 1 108 ? 4.462 -12.814 4.884 1.00 67.25 108 ARG A O 1
ATOM 834 N N . LYS A 1 109 ? 4.824 -12.414 2.693 1.00 66.25 109 LYS A N 1
ATOM 835 C CA . LYS A 1 109 ? 6.284 -12.490 2.782 1.00 66.25 109 LYS A CA 1
ATOM 836 C C . LYS A 1 109 ? 6.833 -11.291 3.570 1.00 66.25 109 LYS A C 1
ATOM 838 O O . LYS A 1 109 ? 6.120 -10.323 3.847 1.00 66.25 109 LYS A O 1
ATOM 843 N N . LYS A 1 110 ? 8.090 -11.410 4.012 1.00 69.19 110 LYS A N 1
ATOM 844 C CA . LYS A 1 110 ? 8.771 -10.421 4.862 1.00 69.19 110 LYS A CA 1
ATOM 845 C C . LYS A 1 110 ? 8.674 -9.016 4.257 1.00 69.19 110 LYS A C 1
ATOM 847 O O . LYS A 1 110 ? 8.728 -8.843 3.050 1.00 69.19 110 LYS A O 1
ATOM 852 N N . ARG A 1 111 ? 8.565 -8.011 5.128 1.00 77.75 111 ARG A N 1
ATOM 853 C CA . ARG A 1 111 ? 8.606 -6.596 4.743 1.00 77.75 111 ARG A CA 1
ATOM 854 C C . ARG A 1 111 ? 9.890 -6.307 3.939 1.00 77.75 111 ARG A C 1
ATOM 856 O O . ARG A 1 111 ? 10.953 -6.704 4.427 1.00 77.75 111 ARG A O 1
ATOM 863 N N . PRO A 1 112 ? 9.807 -5.576 2.809 1.00 77.81 112 PRO A N 1
ATOM 864 C CA . PRO A 1 112 ? 10.981 -5.117 2.075 1.00 77.81 112 PRO A CA 1
ATOM 865 C C . PRO A 1 112 ? 11.997 -4.429 3.000 1.00 77.81 112 PRO A C 1
ATOM 867 O O . PRO A 1 112 ? 11.600 -3.582 3.817 1.00 77.81 112 PRO A O 1
ATOM 870 N N . PRO A 1 113 ? 13.288 -4.794 2.935 1.00 83.75 113 PRO A N 1
ATOM 871 C CA . PRO A 1 113 ? 14.327 -4.120 3.700 1.00 83.75 113 PRO A CA 1
ATOM 872 C C . PRO A 1 113 ? 14.595 -2.723 3.127 1.00 83.75 113 PRO A C 1
ATOM 874 O O . PRO A 1 113 ? 14.378 -2.473 1.946 1.00 83.75 113 PRO A O 1
ATOM 877 N N . LEU A 1 114 ? 15.157 -1.820 3.939 1.00 85.62 114 LEU A N 1
ATOM 878 C CA . LEU A 1 114 ? 15.589 -0.494 3.461 1.00 85.62 114 LEU A CA 1
ATOM 879 C C . LEU A 1 114 ? 16.640 -0.576 2.342 1.00 85.62 114 LEU A C 1
ATOM 881 O O . LEU A 1 114 ? 16.735 0.333 1.532 1.00 85.62 114 LEU A O 1
ATOM 885 N N . ALA A 1 115 ? 17.390 -1.679 2.266 1.00 85.12 115 ALA A N 1
ATOM 886 C CA . ALA A 1 115 ? 18.344 -1.937 1.189 1.00 85.12 115 ALA A CA 1
ATOM 887 C C . ALA A 1 115 ? 17.691 -2.056 -0.205 1.00 85.12 115 ALA A C 1
ATOM 889 O O . ALA A 1 115 ? 18.398 -1.965 -1.200 1.00 85.12 115 ALA A O 1
ATOM 890 N N . GLN A 1 116 ? 16.369 -2.252 -0.280 1.00 84.19 116 GLN A N 1
ATOM 891 C CA . GLN A 1 116 ? 15.613 -2.274 -1.536 1.00 84.19 116 GLN A CA 1
ATOM 892 C C . GLN A 1 116 ? 15.194 -0.860 -1.996 1.00 84.19 116 GLN A C 1
ATOM 894 O O . GLN A 1 116 ? 14.571 -0.721 -3.044 1.00 84.19 116 GLN A O 1
ATOM 899 N N . GLU A 1 117 ? 15.496 0.205 -1.238 1.00 88.38 117 GLU A N 1
ATOM 900 C CA . GLU A 1 117 ? 15.183 1.574 -1.665 1.00 88.38 117 GLU A CA 1
ATOM 901 C C . GLU A 1 117 ? 15.993 1.943 -2.918 1.00 88.38 117 GLU A C 1
ATOM 903 O O . GLU A 1 117 ? 17.216 2.063 -2.878 1.00 88.38 117 GLU A O 1
ATOM 908 N N . ILE A 1 118 ? 15.289 2.162 -4.028 1.00 86.00 118 ILE A N 1
ATOM 909 C CA . ILE A 1 118 ? 15.846 2.722 -5.259 1.00 86.00 118 ILE A CA 1
ATOM 910 C C . ILE A 1 118 ? 15.424 4.189 -5.323 1.00 86.00 118 ILE A C 1
ATOM 912 O O . ILE A 1 118 ? 14.237 4.511 -5.249 1.00 86.00 118 ILE A O 1
ATOM 916 N N . VAL A 1 119 ? 16.400 5.089 -5.444 1.00 82.69 119 VAL A N 1
ATOM 917 C CA . VAL A 1 119 ? 16.159 6.531 -5.560 1.00 82.69 119 VAL A CA 1
ATOM 918 C C . VAL A 1 119 ? 16.411 6.958 -6.997 1.00 82.69 119 VAL A C 1
ATOM 920 O O . VAL A 1 119 ? 17.545 6.904 -7.471 1.00 82.69 119 VAL A O 1
ATOM 923 N N . SER A 1 120 ? 15.362 7.432 -7.664 1.00 76.75 120 SER A N 1
ATOM 924 C CA . SER A 1 120 ? 15.456 8.060 -8.981 1.00 76.75 120 SER A CA 1
ATOM 925 C C . SER A 1 120 ? 15.158 9.558 -8.862 1.00 76.75 120 SER A C 1
ATOM 927 O O . SER A 1 120 ? 14.212 9.936 -8.157 1.00 76.75 120 SER A O 1
ATOM 929 N N . PRO A 1 121 ? 15.960 10.432 -9.497 1.00 71.12 121 PRO A N 1
ATOM 930 C CA . PRO A 1 121 ? 15.649 11.854 -9.549 1.00 71.12 121 PRO A CA 1
ATOM 931 C C . PRO A 1 121 ? 14.361 12.086 -10.359 1.00 71.12 121 PRO A C 1
ATOM 933 O O . PRO A 1 121 ? 14.021 11.262 -11.209 1.00 71.12 121 PRO A O 1
ATOM 936 N N . PRO A 1 122 ? 13.642 13.197 -10.128 1.00 67.12 122 PRO A N 1
ATOM 937 C CA . PRO A 1 122 ? 12.521 13.586 -10.979 1.00 67.12 122 PRO A CA 1
ATOM 938 C C . PRO A 1 122 ? 12.974 13.733 -12.438 1.00 67.12 122 PRO A C 1
ATOM 940 O O . PRO A 1 122 ? 13.995 14.369 -12.698 1.00 67.12 122 PRO A O 1
ATOM 943 N N . ILE A 1 123 ? 12.217 13.170 -13.381 1.00 66.06 123 ILE A N 1
ATOM 944 C CA . ILE A 1 123 ? 12.485 13.329 -14.816 1.00 66.06 123 ILE A CA 1
ATOM 945 C C . ILE A 1 123 ? 12.150 14.774 -15.222 1.00 66.06 123 ILE A C 1
ATOM 947 O O . ILE A 1 123 ? 11.052 15.266 -14.944 1.00 66.06 123 ILE A O 1
ATOM 951 N N . GLU A 1 124 ? 13.090 15.462 -15.877 1.00 63.94 124 GLU A N 1
ATOM 952 C CA . GLU A 1 124 ? 12.819 16.755 -16.511 1.00 63.94 124 GLU A CA 1
ATOM 953 C C . GLU A 1 124 ? 11.822 16.566 -17.656 1.00 63.94 124 GLU A C 1
ATOM 955 O O . GLU A 1 124 ? 11.933 15.626 -18.445 1.00 63.94 124 GLU A O 1
ATOM 960 N N . LYS A 1 125 ? 10.821 17.448 -17.754 1.00 65.06 125 LYS A N 1
ATOM 961 C CA . LYS A 1 125 ? 9.860 17.369 -18.858 1.00 65.06 125 LYS A CA 1
ATOM 962 C C . LYS A 1 125 ? 10.621 17.530 -20.181 1.00 65.06 125 LYS A C 1
ATOM 964 O O . LYS A 1 125 ? 11.323 18.532 -20.321 1.00 65.06 125 LYS A O 1
ATOM 969 N N . PRO A 1 126 ? 10.484 16.590 -21.133 1.00 69.94 126 PRO A N 1
ATOM 970 C CA . PRO A 1 126 ? 11.136 16.726 -22.424 1.00 69.94 126 PRO A CA 1
ATOM 971 C C . PRO A 1 126 ? 10.605 17.965 -23.145 1.00 69.94 126 PRO A C 1
ATOM 973 O O . PRO A 1 126 ? 9.436 18.336 -22.996 1.00 69.94 126 PRO A O 1
ATOM 976 N N . GLU A 1 127 ? 11.470 18.595 -23.933 1.00 75.75 127 GLU A N 1
ATOM 977 C CA . GLU A 1 127 ? 11.063 19.680 -24.815 1.00 75.75 127 GLU A CA 1
ATOM 978 C C . GLU A 1 127 ? 10.077 19.129 -25.853 1.00 75.75 127 GLU A C 1
ATOM 980 O O . GLU A 1 127 ? 10.346 18.135 -26.533 1.00 75.75 127 GLU A O 1
ATOM 985 N N . LEU A 1 128 ? 8.892 19.732 -25.931 1.00 78.19 128 LEU A N 1
ATOM 986 C CA . LEU A 1 128 ? 7.860 19.294 -26.861 1.00 78.19 128 LEU A CA 1
ATOM 987 C C . LEU A 1 128 ? 8.190 19.825 -28.257 1.00 78.19 128 LEU A C 1
ATOM 989 O O . LEU A 1 128 ? 8.187 21.031 -28.487 1.00 78.19 128 LEU A O 1
ATOM 993 N N . ILE A 1 129 ? 8.437 18.919 -29.202 1.00 73.44 129 ILE A N 1
ATOM 994 C CA . ILE A 1 129 ? 8.635 19.263 -30.612 1.00 73.44 129 ILE A CA 1
ATOM 995 C C . ILE A 1 129 ? 7.327 18.973 -31.352 1.00 73.44 129 ILE A C 1
ATOM 997 O O . ILE A 1 129 ? 6.985 17.815 -31.576 1.00 73.44 129 ILE A O 1
ATOM 1001 N N . HIS A 1 130 ? 6.592 20.026 -31.719 1.00 75.94 130 HIS A N 1
ATOM 1002 C CA . HIS A 1 130 ? 5.313 19.950 -32.449 1.00 75.94 130 HIS A CA 1
ATOM 1003 C C . HIS A 1 130 ? 4.221 19.083 -31.785 1.00 75.94 130 HIS A C 1
ATOM 1005 O O . HIS A 1 130 ? 3.360 18.546 -32.480 1.00 75.94 130 HIS A O 1
ATOM 1011 N N . ALA A 1 131 ? 4.242 18.946 -30.457 1.00 71.56 131 ALA A N 1
ATOM 1012 C CA . ALA A 1 131 ? 3.246 18.193 -29.698 1.00 71.56 131 ALA A CA 1
ATOM 1013 C C . ALA A 1 131 ? 2.636 19.052 -28.585 1.00 71.56 131 ALA A C 1
ATOM 1015 O O . ALA A 1 131 ? 3.345 19.822 -27.936 1.00 71.56 131 ALA A O 1
ATOM 1016 N N . ASP A 1 132 ? 1.338 18.881 -28.343 1.00 70.81 132 ASP A N 1
ATOM 1017 C CA . ASP A 1 132 ? 0.646 19.499 -27.213 1.00 70.81 132 ASP A CA 1
ATOM 1018 C C . ASP A 1 132 ? 0.899 18.723 -25.916 1.00 70.81 132 ASP A C 1
ATOM 1020 O O . ASP A 1 132 ? 1.167 17.516 -25.912 1.00 70.81 132 ASP A O 1
ATOM 1024 N N . THR A 1 133 ? 0.799 19.415 -24.780 1.00 61.41 133 THR A N 1
ATOM 1025 C CA . THR A 1 133 ? 0.889 18.764 -23.473 1.00 61.41 133 THR A CA 1
ATOM 1026 C C . THR A 1 133 ? -0.285 17.794 -23.275 1.00 61.41 133 THR A C 1
ATOM 1028 O O . THR A 1 133 ? -1.429 18.203 -23.468 1.00 61.41 133 THR A O 1
ATOM 1031 N N . PRO A 1 134 ? -0.058 16.553 -22.791 1.00 55.16 134 PRO A N 1
ATOM 1032 C CA . PRO A 1 134 ? -1.131 15.578 -22.537 1.00 55.16 134 PRO A CA 1
ATOM 1033 C C . PRO A 1 134 ? -2.178 16.057 -21.523 1.00 55.16 134 PRO A C 1
ATOM 1035 O O . PRO A 1 134 ? -3.314 15.590 -21.509 1.00 55.16 134 PRO A O 1
ATOM 1038 N N . THR A 1 135 ? -1.795 16.994 -20.656 1.00 54.22 135 THR A N 1
ATOM 1039 C CA . THR A 1 135 ? -2.710 17.756 -19.812 1.00 54.22 135 THR A CA 1
ATOM 1040 C C . THR A 1 135 ? -3.302 18.871 -20.662 1.00 54.22 135 THR A C 1
ATOM 1042 O O . THR A 1 135 ? -2.750 19.970 -20.689 1.00 54.22 135 THR A O 1
ATOM 1045 N N . GLY A 1 136 ? -4.357 18.559 -21.416 1.00 45.41 136 GLY A N 1
ATOM 1046 C CA . GLY A 1 136 ? -5.075 19.553 -22.208 1.00 45.41 136 GLY A CA 1
ATOM 1047 C C . GLY A 1 136 ? -5.404 20.783 -21.359 1.00 45.41 136 GLY A C 1
ATOM 1048 O O . GLY A 1 136 ? -5.972 20.655 -20.273 1.00 45.41 136 GLY A O 1
ATOM 1049 N N . SER A 1 137 ? -4.971 21.945 -21.835 1.00 40.94 137 SER A N 1
ATOM 1050 C CA . SER A 1 137 ? -5.403 23.263 -21.369 1.00 40.94 137 SER A CA 1
ATOM 1051 C C . SER A 1 137 ? -6.643 23.702 -22.128 1.00 40.94 137 SER A C 1
ATOM 1053 O O . SER A 1 137 ? -6.621 23.524 -23.368 1.00 40.94 137 SER A O 1
#

Secondary structure (DSSP, 8-state):
------SSSS----EEEEETTEEEEESSSS-SSSPEEEEEEETTEEEEEEE----SHHHHHHHHHHHHHTTPPPSS-HHHHHHHHHHHHHHHHHHHHTS-----PPPPPPPPPGGG----PPPPPPPPSS---SS--

Foldseek 3Di:
DDDDDDDPDPDWQKDKDADPQFIWIWGNDPDQPDWTWIWTAGPNDTDIDTDDHFHPVVLVVVQVVVCVVVVHADPPDVLVVVLVVQVVVQVVVCVVVVDHDDDDRDDDDDDDDPVSDDGDHDDDDDDDDPDDDPPDD

Radius of gyration: 19.59 Å; chains: 1; bounding box: 44×40×56 Å

pLDDT: mean 86.53, std 11.57, range [40.94, 98.06]

Sequence (137 aa):
AQFVSGFGSSDVSMYQVAGTKGDLRLDPGYEIAAELTHRLTIGGKTRKRAFARRDQFAPELLYFSNCVLNDETPEPSGKEGLADVRIITALYQSIKTGKPVKLDLAPRKKRPPLAQEIVSPPIEKPELIHADTPTGS